Protein AF-A0AAF1A4K8-F1 (afdb_monomer)

Radius of gyration: 17.82 Å; Cα contacts (8 Å, |Δi|>4): 346; chains: 1; bounding box: 46×32×50 Å

Organism: Bifidobacterium adolescentis (NCBI:txid1680)

Nearest PDB structures (foldseek):
  2rdy-assembly1_B  TM=8.956E-01  e=6.429E-14  Halalkalibacterium halodurans C-125
  7kmq-assembly1_A  TM=8.860E-01  e=4.153E-13  Xanthomonas citri pv. citri str. 306
  4ufc-assembly2_B  TM=9.455E-01  e=1.543E-11  Bacteroides ovatus
  7znz-assembly1_A  TM=8.960E-01  e=5.567E-09  Akkermansia muciniphila ATCC BAA-835
  7zo0-assembly1_A  TM=8.980E-01  e=7.451E-09  Akkermansia muciniphila ATCC BAA-835

Solvent-accessible surface area (backbone atoms only — not comparable to full-atom values): 8948 Å² total; per-residue (Å²): 109,66,70,59,53,50,53,51,47,65,73,65,51,72,78,38,34,17,48,54,28,28,52,48,24,34,52,28,14,74,70,45,33,16,68,64,24,50,56,40,51,58,48,43,65,31,81,42,70,86,87,54,72,83,79,59,89,53,24,8,15,29,94,87,66,48,18,18,34,61,64,82,39,68,60,18,59,59,36,43,61,52,24,55,43,38,14,44,44,40,43,60,96,80,31,37,30,40,39,44,17,58,42,86,86,59,47,59,54,71,54,72,75,47,74,36,68,89,65,30,34,37,32,38,36,40,42,78,56,31,40,38,37,39,37,38,24,89,45,81,38,81,44,33,38,25,45,64,84,73,52,75,45,81,45,74,30,37,52,92,45,70,43,73,50,77,45,76,54,131

Structure (mmCIF, N/CA/C/O backbone):
data_AF-A0AAF1A4K8-F1
#
_entry.id   AF-A0AAF1A4K8-F1
#
loop_
_atom_site.group_PDB
_atom_site.id
_atom_site.type_symbol
_atom_site.label_atom_id
_atom_site.label_alt_id
_atom_site.label_comp_id
_atom_site.label_asym_id
_atom_site.label_entity_id
_atom_site.label_seq_id
_atom_site.pdbx_PDB_ins_code
_atom_site.Cartn_x
_atom_site.Cartn_y
_atom_site.Cartn_z
_atom_site.occupancy
_atom_site.B_iso_or_equiv
_atom_site.auth_seq_id
_atom_site.auth_comp_id
_atom_site.auth_asym_id
_atom_site.auth_atom_id
_atom_site.pdbx_PDB_model_num
ATOM 1 N N . MET A 1 1 ? -7.143 19.850 -6.229 1.00 83.75 1 MET A N 1
ATOM 2 C CA . MET A 1 1 ? -5.694 19.631 -6.447 1.00 83.75 1 MET A CA 1
ATOM 3 C C . MET A 1 1 ? -5.399 18.207 -6.911 1.00 83.75 1 MET A C 1
ATOM 5 O O . MET A 1 1 ? -4.680 18.072 -7.890 1.00 83.75 1 MET A O 1
ATOM 9 N N . GLU A 1 2 ? -5.994 17.167 -6.310 1.00 93.56 2 GLU A N 1
ATOM 10 C CA . GLU A 1 2 ? -5.781 15.763 -6.727 1.00 93.56 2 GLU A CA 1
ATOM 11 C C . GLU A 1 2 ? -6.020 15.511 -8.225 1.00 93.56 2 GLU A C 1
ATOM 13 O O . GLU A 1 2 ? -5.176 14.904 -8.870 1.00 93.56 2 GLU A O 1
ATOM 18 N N . ASN A 1 3 ? -7.089 16.056 -8.820 1.00 96.19 3 ASN A N 1
ATOM 19 C CA . ASN A 1 3 ? -7.342 15.912 -10.264 1.00 96.19 3 ASN A CA 1
ATOM 20 C C . ASN A 1 3 ? -6.231 16.515 -11.141 1.00 96.19 3 ASN A C 1
ATOM 22 O O . ASN A 1 3 ? -5.913 15.971 -12.193 1.00 96.19 3 ASN A O 1
ATOM 26 N N . ALA A 1 4 ? -5.612 17.618 -10.710 1.00 97.81 4 ALA A N 1
ATOM 27 C CA . ALA A 1 4 ? -4.496 18.218 -11.440 1.00 97.81 4 ALA A CA 1
ATOM 28 C C . ALA A 1 4 ? -3.213 17.380 -11.292 1.00 97.81 4 ALA A C 1
ATOM 30 O O . ALA A 1 4 ? -2.486 17.191 -12.266 1.00 97.81 4 ALA A O 1
ATOM 31 N N . ALA A 1 5 ? -2.959 16.833 -10.096 1.00 97.56 5 ALA A N 1
ATOM 32 C CA . ALA A 1 5 ? -1.849 15.910 -9.857 1.00 97.56 5 ALA A CA 1
ATOM 33 C C . ALA A 1 5 ? -2.002 14.623 -10.682 1.00 97.56 5 ALA A C 1
ATOM 35 O O . ALA A 1 5 ? -1.077 14.241 -11.393 1.00 97.56 5 ALA A O 1
ATOM 36 N N . ARG A 1 6 ? -3.202 14.030 -10.677 1.00 97.94 6 ARG A N 1
ATOM 37 C CA . ARG A 1 6 ? -3.584 12.898 -11.527 1.00 97.94 6 ARG A CA 1
ATOM 38 C C . ARG A 1 6 ? -3.310 13.198 -12.994 1.00 97.94 6 ARG A C 1
ATOM 40 O O . ARG A 1 6 ? -2.577 12.459 -13.639 1.00 97.94 6 ARG A O 1
ATOM 47 N N . LYS A 1 7 ? -3.804 14.335 -13.496 1.00 97.88 7 LYS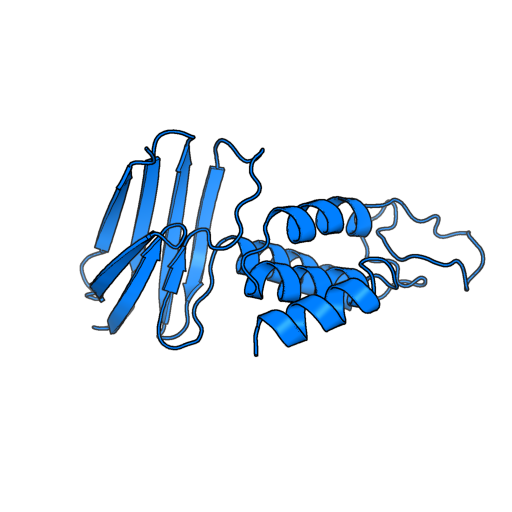 A N 1
ATOM 48 C CA . LYS A 1 7 ? -3.585 14.704 -14.896 1.00 97.88 7 LYS A CA 1
ATOM 49 C C . LYS A 1 7 ? -2.102 14.866 -15.238 1.00 97.88 7 LYS A C 1
ATOM 51 O O . LYS A 1 7 ? -1.675 14.517 -16.333 1.00 97.88 7 LYS A O 1
ATOM 56 N N . SER A 1 8 ? -1.314 15.373 -14.295 1.00 97.94 8 SER A N 1
ATOM 57 C CA . SER A 1 8 ? 0.131 15.530 -14.464 1.00 97.94 8 SER A CA 1
ATOM 58 C C . SER A 1 8 ? 0.847 14.176 -14.533 1.00 97.94 8 SER A C 1
ATOM 60 O O . SER A 1 8 ? 1.759 14.025 -15.341 1.00 97.94 8 SER A O 1
ATOM 62 N N . LEU A 1 9 ? 0.421 13.189 -13.736 1.00 97.25 9 LEU A N 1
ATOM 63 C CA . LEU A 1 9 ? 0.932 11.816 -13.801 1.00 97.25 9 LEU A CA 1
ATOM 64 C C . LEU A 1 9 ? 0.566 11.124 -15.113 1.00 97.25 9 LEU A C 1
ATOM 66 O O . LEU A 1 9 ? 1.447 10.559 -15.752 1.00 97.25 9 LEU A O 1
ATOM 70 N N . GLU A 1 10 ? -0.686 11.246 -15.560 1.00 96.81 10 GLU A N 1
ATOM 71 C CA . GLU A 1 10 ? -1.123 10.708 -16.857 1.00 96.81 10 GLU A CA 1
ATOM 72 C C . GLU A 1 10 ? -0.262 11.241 -18.011 1.00 96.81 10 GLU A C 1
ATOM 74 O O . GLU A 1 10 ? 0.150 10.483 -18.882 1.00 96.81 10 GLU A O 1
ATOM 79 N N . ILE A 1 11 ? 0.039 12.547 -18.010 1.00 97.19 11 ILE A N 1
ATOM 80 C CA . ILE A 1 11 ? 0.880 13.180 -19.038 1.00 97.19 11 ILE A CA 1
ATOM 81 C C . ILE A 1 11 ? 2.342 12.725 -18.923 1.00 97.19 11 ILE A C 1
ATOM 83 O O . ILE A 1 11 ? 3.028 12.602 -19.936 1.00 97.19 11 ILE A O 1
ATOM 87 N N . ARG A 1 12 ? 2.843 12.499 -17.702 1.00 95.00 12 ARG A N 1
ATOM 88 C CA . ARG A 1 12 ? 4.208 11.999 -17.471 1.00 95.00 12 ARG A CA 1
ATOM 89 C C . ARG A 1 12 ? 4.392 10.553 -17.925 1.00 95.00 12 ARG A C 1
ATOM 91 O O . ARG A 1 12 ? 5.496 10.217 -18.345 1.00 95.00 12 ARG A O 1
ATOM 98 N N . GLY A 1 13 ? 3.346 9.736 -17.828 1.00 94.06 13 GLY A N 1
ATOM 99 C CA . GLY A 1 13 ? 3.402 8.302 -18.083 1.00 94.06 13 GLY A CA 1
ATOM 100 C C . GLY A 1 13 ? 4.070 7.510 -16.953 1.00 94.06 13 GLY A C 1
ATOM 101 O O . GLY A 1 13 ? 4.763 8.061 -16.090 1.00 94.06 13 GLY A O 1
ATOM 102 N N . ASP A 1 14 ? 3.857 6.194 -16.983 1.00 92.88 14 ASP A N 1
ATOM 103 C CA . ASP A 1 14 ? 4.226 5.277 -15.898 1.00 92.88 14 ASP A CA 1
ATOM 104 C C . ASP A 1 14 ? 5.656 4.701 -16.028 1.00 92.88 14 ASP A C 1
ATOM 106 O O . ASP A 1 14 ? 6.259 4.317 -15.023 1.00 92.88 14 ASP A O 1
ATOM 110 N N . ASP A 1 15 ? 6.239 4.686 -17.238 1.00 90.19 15 ASP A N 1
ATOM 111 C CA . ASP A 1 15 ? 7.571 4.106 -17.506 1.00 90.19 15 ASP A CA 1
ATOM 112 C C . ASP A 1 15 ? 8.713 5.110 -17.268 1.00 90.19 15 ASP A C 1
ATOM 114 O O . ASP A 1 15 ? 8.538 6.333 -17.246 1.00 90.19 15 ASP A O 1
ATOM 118 N N . GLY A 1 16 ? 9.909 4.604 -17.001 1.00 90.25 16 GLY A N 1
ATOM 119 C CA . GLY A 1 16 ? 11.099 5.391 -16.684 1.00 90.25 16 GLY A CA 1
ATOM 120 C C . GLY A 1 16 ? 12.153 4.539 -15.991 1.00 90.25 16 GLY A C 1
ATOM 121 O O . GLY A 1 16 ? 12.103 3.319 -16.062 1.00 90.25 16 GLY A O 1
ATOM 122 N N . SER A 1 17 ? 13.105 5.168 -15.307 1.00 91.56 17 SER A N 1
ATOM 123 C CA . SER A 1 17 ? 14.083 4.455 -14.478 1.00 91.56 17 SER A CA 1
ATOM 124 C C . SER A 1 17 ? 13.433 3.771 -13.268 1.00 91.56 17 SER A C 1
ATOM 126 O O . SER A 1 17 ? 12.329 4.143 -12.861 1.00 91.56 17 SER A O 1
ATOM 128 N N . GLY A 1 18 ? 14.138 2.822 -12.641 1.00 91.75 18 GLY A N 1
ATOM 129 C CA . GLY A 1 18 ? 13.638 2.080 -11.476 1.00 91.75 18 GLY A CA 1
ATOM 130 C C . GLY A 1 18 ? 13.082 2.966 -10.350 1.00 91.75 18 GLY A C 1
ATOM 131 O O . GLY A 1 18 ? 11.950 2.757 -9.910 1.00 91.75 18 GLY A O 1
ATOM 132 N N . TRP A 1 19 ? 13.798 4.025 -9.948 1.00 94.25 19 TRP A N 1
ATOM 133 C CA . TRP A 1 19 ? 13.291 4.983 -8.951 1.00 94.25 19 TRP A CA 1
ATOM 134 C C . TRP A 1 19 ? 12.054 5.749 -9.420 1.00 94.25 19 TRP A C 1
ATOM 136 O O . TRP A 1 19 ? 11.157 6.027 -8.625 1.00 94.25 19 TRP A O 1
ATOM 146 N N . SER A 1 20 ? 11.989 6.102 -10.705 1.00 94.81 20 SER A N 1
ATOM 147 C CA . SER A 1 20 ? 10.908 6.916 -11.260 1.00 94.81 20 SER A CA 1
ATOM 148 C C . SER A 1 20 ? 9.605 6.123 -11.330 1.00 94.81 20 SER A C 1
ATOM 150 O O . SER A 1 20 ? 8.551 6.625 -10.934 1.00 94.81 20 SER A O 1
ATOM 152 N N . ILE A 1 21 ? 9.691 4.858 -11.757 1.00 94.44 21 ILE A N 1
ATOM 153 C CA . ILE A 1 21 ? 8.582 3.895 -11.765 1.00 94.44 21 ILE A CA 1
ATOM 154 C C . ILE A 1 21 ? 7.997 3.774 -10.353 1.00 94.44 21 ILE A C 1
ATOM 156 O O . ILE A 1 21 ? 6.813 4.032 -10.137 1.00 94.44 21 ILE A O 1
ATOM 160 N N . VAL A 1 22 ? 8.843 3.487 -9.367 1.00 96.19 22 VAL A N 1
ATOM 161 C CA . VAL A 1 22 ? 8.422 3.299 -7.974 1.00 96.19 22 VAL A CA 1
ATOM 162 C C . VAL A 1 22 ? 7.865 4.577 -7.347 1.00 96.19 22 VAL A C 1
ATOM 164 O O . VAL A 1 22 ? 6.877 4.534 -6.613 1.00 96.19 22 VAL A O 1
ATOM 167 N N . TRP A 1 23 ? 8.444 5.741 -7.645 1.00 97.56 23 TRP A N 1
ATOM 168 C CA . TRP A 1 23 ? 7.922 6.999 -7.118 1.00 97.56 23 TRP A CA 1
ATOM 169 C C . TRP A 1 23 ? 6.513 7.285 -7.643 1.00 97.56 23 TRP A C 1
ATOM 171 O O . TRP A 1 23 ? 5.639 7.690 -6.875 1.00 97.56 23 TRP A O 1
ATOM 181 N N . ARG A 1 24 ? 6.252 6.999 -8.923 1.00 96.38 24 ARG A N 1
ATOM 182 C CA . ARG A 1 24 ? 4.900 7.088 -9.489 1.00 96.38 24 ARG A CA 1
ATOM 183 C C . ARG A 1 24 ? 3.948 6.074 -8.874 1.00 96.38 24 ARG A C 1
ATOM 185 O O . ARG A 1 24 ? 2.816 6.450 -8.595 1.00 96.38 24 ARG A O 1
ATOM 192 N N . MET A 1 25 ? 4.399 4.854 -8.573 1.00 97.62 25 MET A N 1
ATOM 193 C CA . MET A 1 25 ? 3.600 3.869 -7.831 1.00 97.62 25 MET A CA 1
ATOM 194 C C . MET A 1 25 ? 3.075 4.451 -6.511 1.00 97.62 25 MET A C 1
ATOM 196 O O . MET A 1 25 ? 1.880 4.383 -6.233 1.00 97.62 25 MET A O 1
AT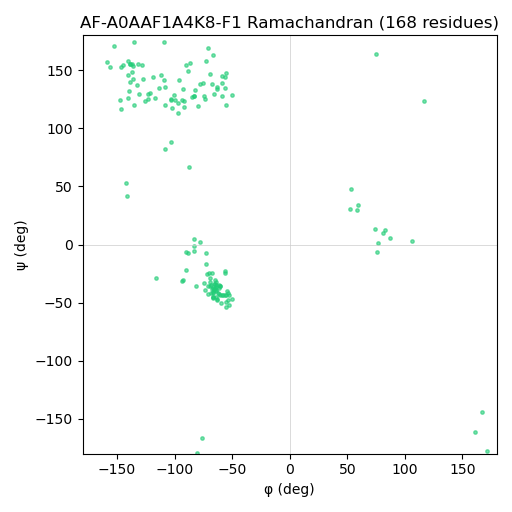OM 200 N N . ILE A 1 26 ? 3.952 5.099 -5.731 1.00 98.19 26 ILE A N 1
ATOM 201 C CA . ILE A 1 26 ? 3.582 5.775 -4.476 1.00 98.19 26 ILE A CA 1
ATOM 202 C C . ILE A 1 26 ? 2.564 6.891 -4.742 1.00 98.19 26 ILE A C 1
ATOM 204 O O . ILE A 1 26 ? 1.590 7.027 -4.004 1.00 98.19 26 ILE A O 1
ATOM 208 N N . MET A 1 27 ? 2.763 7.700 -5.787 1.00 98.00 27 MET A N 1
ATOM 209 C CA . MET A 1 27 ? 1.833 8.785 -6.117 1.00 98.00 27 MET A CA 1
ATOM 210 C C . MET A 1 27 ? 0.454 8.267 -6.552 1.00 98.00 27 MET A C 1
ATOM 212 O O . MET A 1 27 ? -0.561 8.828 -6.142 1.00 98.00 27 MET A O 1
ATOM 216 N N . TRP A 1 28 ? 0.390 7.182 -7.323 1.00 98.19 28 TRP A N 1
ATOM 217 C CA . TRP A 1 28 ? -0.872 6.540 -7.694 1.00 98.19 28 TRP A CA 1
ATOM 218 C C . TRP A 1 28 ? -1.575 5.914 -6.489 1.00 98.19 28 TRP A C 1
ATOM 220 O O . TRP A 1 28 ? -2.774 6.134 -6.302 1.00 98.19 28 TRP A O 1
ATOM 230 N N . ALA A 1 29 ? -0.823 5.264 -5.595 1.00 97.88 29 ALA A N 1
ATOM 231 C CA . ALA A 1 29 ? -1.349 4.791 -4.317 1.00 97.88 29 ALA A CA 1
ATOM 232 C C . ALA A 1 29 ? -1.939 5.950 -3.488 1.00 97.88 29 ALA A C 1
ATOM 234 O O . ALA A 1 29 ? -3.054 5.845 -2.975 1.00 97.88 29 ALA A O 1
ATOM 235 N N . ARG A 1 30 ? -1.255 7.103 -3.421 1.00 96.94 30 ARG A N 1
ATOM 236 C CA . ARG A 1 30 ? -1.746 8.331 -2.755 1.00 96.94 30 ARG A CA 1
ATOM 237 C C . ARG A 1 30 ? -3.035 8.873 -3.367 1.00 96.94 30 ARG A C 1
ATOM 239 O O . ARG A 1 30 ? -3.905 9.357 -2.647 1.00 96.94 30 ARG A O 1
ATOM 246 N N . LEU A 1 31 ? -3.174 8.760 -4.684 1.00 97.00 31 LEU A N 1
ATOM 247 C CA . LEU A 1 31 ? -4.395 9.104 -5.413 1.00 97.00 31 LEU A CA 1
ATOM 248 C C . LEU A 1 31 ? -5.487 8.031 -5.313 1.00 97.00 31 LEU A C 1
ATOM 250 O O . LEU A 1 31 ? -6.561 8.221 -5.890 1.00 97.00 31 LEU A O 1
ATOM 254 N N . ARG A 1 32 ? -5.234 6.948 -4.565 1.00 96.31 32 ARG A N 1
ATOM 255 C CA . ARG A 1 32 ? -6.151 5.821 -4.341 1.00 96.31 32 ARG A CA 1
ATOM 256 C C . ARG A 1 32 ? -6.544 5.141 -5.652 1.00 96.31 32 ARG A C 1
ATOM 258 O O . ARG A 1 32 ? -7.673 4.699 -5.826 1.00 96.31 32 ARG A O 1
ATOM 265 N N . ASP A 1 33 ? -5.604 5.111 -6.592 1.00 97.25 33 ASP A N 1
ATOM 266 C CA . ASP A 1 33 ? -5.752 4.472 -7.893 1.00 97.25 33 ASP A CA 1
ATOM 267 C C . ASP A 1 33 ? -4.998 3.143 -7.888 1.00 97.25 33 ASP A C 1
ATOM 269 O O . ASP A 1 33 ? -3.802 3.071 -8.183 1.00 97.25 33 ASP A O 1
ATOM 273 N N . ALA A 1 34 ? -5.702 2.100 -7.455 1.00 96.75 34 ALA A N 1
ATOM 274 C CA . ALA A 1 34 ? -5.129 0.771 -7.310 1.00 96.75 34 ALA A CA 1
ATOM 275 C C . ALA A 1 34 ? -4.714 0.161 -8.655 1.00 96.75 34 ALA A C 1
ATOM 277 O O . ALA A 1 34 ? -3.701 -0.525 -8.715 1.00 96.75 34 ALA A O 1
ATOM 278 N N . GLU A 1 35 ? -5.456 0.449 -9.728 1.00 96.06 35 GLU A N 1
ATOM 279 C CA . GLU A 1 35 ? -5.197 -0.091 -11.065 1.00 96.06 35 GLU A CA 1
ATOM 280 C C . GLU A 1 35 ? -3.871 0.436 -11.631 1.00 96.06 35 GLU A C 1
ATOM 282 O O . GLU A 1 35 ? -3.045 -0.334 -12.126 1.00 96.06 35 GLU A O 1
ATOM 287 N N . HIS A 1 36 ? -3.614 1.744 -11.518 1.00 95.75 36 HIS A N 1
ATOM 288 C CA . HIS A 1 36 ? -2.324 2.302 -11.932 1.00 95.75 36 HIS A CA 1
ATOM 289 C C . HIS A 1 36 ? -1.175 1.806 -11.049 1.00 95.75 36 HIS A C 1
ATOM 291 O O . HIS A 1 36 ? -0.107 1.471 -11.563 1.00 95.75 36 HIS A O 1
ATOM 297 N N . ALA A 1 37 ? -1.381 1.729 -9.730 1.00 96.56 37 ALA A N 1
ATOM 298 C CA . ALA A 1 37 ? -0.358 1.225 -8.819 1.00 96.56 37 ALA A CA 1
ATOM 299 C C . ALA A 1 37 ? -0.007 -0.249 -9.107 1.00 96.56 37 ALA A C 1
ATOM 301 O O . ALA A 1 37 ? 1.173 -0.593 -9.149 1.00 96.56 37 ALA A O 1
ATOM 302 N N . GLU A 1 38 ? -1.003 -1.096 -9.381 1.00 95.94 38 GLU A N 1
ATOM 303 C CA . GLU A 1 38 ? -0.825 -2.499 -9.771 1.00 95.94 38 GLU A CA 1
ATOM 304 C C . GLU A 1 38 ? -0.072 -2.645 -11.093 1.00 95.94 38 GLU A C 1
ATOM 306 O O . GLU A 1 38 ? 0.900 -3.396 -11.172 1.00 95.94 38 GLU A O 1
ATOM 311 N N . ARG A 1 39 ? -0.460 -1.887 -12.123 1.00 94.94 39 ARG A N 1
ATOM 312 C CA . ARG A 1 39 ? 0.237 -1.899 -13.418 1.00 94.94 39 ARG A CA 1
ATOM 313 C C . ARG A 1 39 ? 1.731 -1.629 -13.248 1.00 94.94 39 ARG A C 1
ATOM 315 O O . ARG A 1 39 ? 2.567 -2.299 -13.853 1.00 94.94 39 ARG A O 1
ATOM 322 N N . ILE A 1 40 ? 2.063 -0.675 -12.383 1.00 95.25 40 ILE A N 1
ATOM 323 C CA . ILE A 1 40 ? 3.441 -0.280 -12.103 1.00 95.25 40 ILE A CA 1
ATOM 324 C C . ILE A 1 40 ? 4.227 -1.364 -11.351 1.00 95.25 40 ILE A C 1
ATOM 326 O O . ILE A 1 40 ? 5.435 -1.471 -11.569 1.00 95.25 40 ILE A O 1
ATOM 330 N N . ILE A 1 41 ? 3.579 -2.215 -10.544 1.00 95.88 41 ILE A N 1
ATOM 331 C CA . ILE A 1 41 ? 4.237 -3.394 -9.953 1.00 95.88 41 ILE A CA 1
ATOM 332 C C . ILE A 1 41 ? 4.843 -4.260 -11.060 1.00 95.88 41 ILE A C 1
ATOM 334 O O . ILE A 1 41 ? 6.027 -4.592 -11.002 1.00 95.88 41 ILE A O 1
ATOM 338 N N . GLY A 1 42 ? 4.061 -4.566 -12.099 1.00 92.44 42 GLY A N 1
ATOM 339 C CA . GLY A 1 42 ? 4.539 -5.337 -13.248 1.00 92.44 42 GLY A CA 1
ATOM 340 C C . GLY A 1 42 ? 5.687 -4.647 -13.993 1.00 92.44 42 GLY A C 1
ATOM 341 O O . GLY A 1 42 ? 6.635 -5.304 -14.413 1.00 92.44 42 GLY A O 1
ATOM 342 N N . MET A 1 43 ? 5.646 -3.316 -14.103 1.00 92.94 43 MET A N 1
ATOM 343 C CA . MET A 1 43 ? 6.708 -2.536 -14.750 1.00 92.94 43 MET A CA 1
ATOM 344 C C . MET A 1 43 ? 8.015 -2.551 -13.954 1.00 92.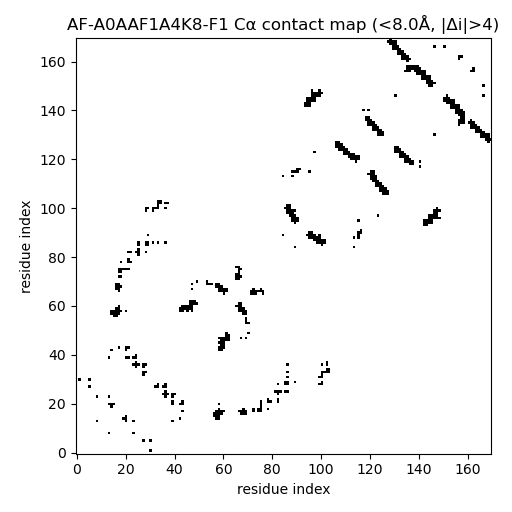94 43 MET A C 1
ATOM 346 O O . MET A 1 43 ? 9.083 -2.688 -14.545 1.00 92.94 43 MET A O 1
ATOM 350 N N . PHE A 1 44 ? 7.951 -2.432 -12.625 1.00 95.38 44 PHE A N 1
ATOM 351 C CA . PHE A 1 44 ? 9.142 -2.491 -11.776 1.00 95.38 44 PHE A CA 1
ATOM 352 C C . PHE A 1 44 ? 9.764 -3.892 -11.755 1.00 95.38 44 PHE A C 1
ATOM 354 O O . PHE A 1 44 ? 10.982 -4.018 -11.727 1.00 95.38 44 PHE A O 1
ATOM 361 N N . LEU A 1 45 ? 8.946 -4.945 -11.819 1.00 95.44 45 LEU A N 1
ATOM 362 C CA . LEU A 1 45 ? 9.414 -6.334 -11.841 1.00 95.44 45 LEU A CA 1
ATOM 363 C C . LEU A 1 45 ? 9.835 -6.827 -13.239 1.00 95.44 45 LEU A C 1
ATOM 365 O O . LEU A 1 45 ? 10.166 -8.001 -13.398 1.00 95.44 45 LEU A O 1
ATOM 369 N N . ARG A 1 46 ? 9.842 -5.951 -14.253 1.00 93.06 46 ARG A N 1
ATOM 370 C CA . ARG A 1 46 ? 10.346 -6.268 -15.595 1.00 93.06 46 ARG A CA 1
ATOM 371 C C . ARG A 1 46 ? 11.823 -6.698 -15.514 1.00 93.06 46 ARG A C 1
ATOM 373 O O . ARG A 1 46 ? 12.624 -5.926 -14.983 1.00 93.06 46 ARG A O 1
ATOM 380 N N . PRO A 1 47 ? 12.205 -7.861 -16.075 1.00 92.94 47 PRO A N 1
ATOM 381 C CA . PRO A 1 47 ? 13.603 -8.274 -16.136 1.00 92.94 47 PRO A CA 1
ATOM 382 C C . PRO A 1 47 ? 14.442 -7.309 -16.977 1.00 92.94 47 PRO A C 1
ATOM 384 O O . PRO A 1 47 ? 14.038 -6.919 -18.076 1.00 92.94 47 PRO A O 1
ATOM 387 N N . VAL A 1 48 ? 15.619 -6.950 -16.471 1.00 91.12 48 VAL A N 1
ATOM 388 C CA . VAL A 1 48 ? 16.633 -6.162 -17.177 1.00 91.12 48 VAL A CA 1
ATOM 389 C C . VAL A 1 48 ? 17.915 -6.978 -17.251 1.00 91.12 48 VAL A C 1
ATOM 391 O O . VAL A 1 48 ? 18.389 -7.490 -16.240 1.00 91.12 48 VAL A O 1
ATOM 394 N N . ASP A 1 49 ? 18.483 -7.080 -18.448 1.00 88.62 49 ASP A N 1
ATOM 395 C CA . ASP A 1 49 ? 19.765 -7.741 -18.672 1.00 88.62 49 ASP A CA 1
ATOM 396 C C . ASP A 1 49 ? 20.917 -6.855 -18.156 1.00 88.62 49 ASP A C 1
ATOM 398 O O . ASP A 1 49 ? 21.001 -5.663 -18.467 1.00 88.62 49 ASP A O 1
ATOM 402 N N . ALA A 1 50 ? 21.779 -7.435 -17.318 1.00 85.62 50 ALA A N 1
ATOM 403 C CA . ALA A 1 50 ? 22.916 -6.755 -16.700 1.00 85.62 50 ALA A CA 1
ATOM 404 C C . ALA A 1 50 ? 24.050 -6.460 -17.691 1.00 85.62 50 ALA A C 1
ATOM 406 O O . ALA A 1 50 ? 24.788 -5.494 -17.484 1.00 85.62 50 ALA A O 1
ATOM 407 N N . ASP A 1 51 ? 24.150 -7.249 -18.762 1.00 84.25 51 ASP A N 1
ATOM 408 C CA . ASP A 1 51 ? 25.163 -7.101 -19.808 1.00 84.25 51 ASP A CA 1
ATOM 409 C C . ASP A 1 51 ? 24.693 -6.180 -20.943 1.00 84.25 51 ASP A C 1
ATOM 411 O O . ASP A 1 51 ? 25.457 -5.830 -21.849 1.00 84.25 51 ASP A O 1
ATOM 415 N N . ALA A 1 52 ? 23.431 -5.753 -20.899 1.00 74.12 52 ALA A N 1
ATOM 416 C CA . ALA A 1 52 ? 22.870 -4.876 -21.902 1.00 74.12 52 ALA A CA 1
ATOM 417 C C . ALA A 1 52 ? 23.480 -3.466 -21.832 1.00 74.12 52 ALA A C 1
ATOM 419 O O . ALA A 1 52 ? 23.832 -2.951 -20.768 1.00 74.12 52 ALA A O 1
ATOM 420 N N . ALA A 1 53 ? 23.600 -2.817 -22.993 1.00 68.12 53 ALA A N 1
ATOM 421 C CA . ALA A 1 53 ? 24.225 -1.503 -23.095 1.00 68.12 53 ALA A CA 1
ATOM 422 C C . ALA A 1 53 ? 23.551 -0.470 -22.169 1.00 68.12 53 ALA A C 1
ATOM 424 O O . ALA A 1 53 ? 22.323 -0.346 -22.117 1.00 68.12 53 ALA A O 1
ATOM 425 N N . THR A 1 54 ? 24.364 0.317 -21.460 1.00 62.78 54 THR A N 1
ATOM 426 C CA . THR A 1 54 ? 23.879 1.433 -20.643 1.00 62.78 54 THR A CA 1
ATOM 427 C C . THR A 1 54 ? 23.203 2.480 -21.537 1.00 62.78 54 THR A C 1
ATOM 429 O O . THR A 1 54 ? 23.713 2.833 -22.598 1.00 62.78 54 THR A O 1
ATOM 432 N N . GLY A 1 55 ? 22.024 2.964 -21.130 1.00 58.97 55 GLY A N 1
ATOM 433 C CA . GLY A 1 55 ? 21.203 3.887 -21.930 1.00 58.97 55 GLY A CA 1
ATOM 434 C C . GLY A 1 55 ? 19.956 3.266 -22.570 1.00 58.97 55 GLY A C 1
ATOM 435 O O . GLY A 1 55 ? 19.228 3.968 -23.271 1.00 58.97 55 GLY A O 1
ATOM 436 N N . LEU A 1 56 ? 19.674 1.983 -22.310 1.00 59.44 56 LEU A N 1
ATOM 437 C CA . LEU A 1 56 ? 18.370 1.389 -22.606 1.00 59.44 56 LEU A CA 1
ATOM 438 C C . LEU A 1 56 ? 17.245 2.123 -21.865 1.00 59.44 56 LEU A C 1
ATOM 440 O O . LEU A 1 56 ? 17.378 2.510 -20.702 1.00 59.44 56 LEU A O 1
ATOM 444 N N . VAL A 1 57 ? 16.134 2.326 -22.571 1.00 62.53 57 VAL A N 1
ATOM 445 C CA . VAL A 1 57 ? 14.936 2.965 -22.028 1.00 62.53 57 VAL A CA 1
ATOM 446 C C . VAL A 1 57 ? 14.172 1.936 -21.203 1.00 62.53 57 VAL A C 1
ATOM 448 O O . VAL A 1 57 ? 13.718 0.931 -21.743 1.00 62.53 57 VAL A O 1
ATOM 451 N N . GLY A 1 58 ? 14.007 2.217 -19.912 1.00 75.25 58 GLY A N 1
ATOM 452 C CA . GLY A 1 58 ? 13.158 1.437 -19.017 1.00 75.25 58 GLY A CA 1
ATOM 453 C C . GLY A 1 58 ? 13.928 0.753 -17.890 1.00 75.25 58 GLY A C 1
ATOM 454 O O . GLY A 1 58 ? 14.847 -0.028 -18.117 1.00 75.25 58 GLY A O 1
ATOM 455 N N . GLY A 1 59 ? 13.525 1.050 -16.659 1.00 88.38 59 GLY A N 1
ATOM 456 C CA . GLY A 1 59 ? 14.004 0.390 -15.455 1.00 88.38 59 GLY A CA 1
ATOM 457 C C . GLY A 1 59 ? 13.308 -0.946 -15.217 1.00 88.38 59 GLY A C 1
ATOM 458 O O . GLY A 1 59 ? 12.435 -1.371 -15.979 1.00 88.38 59 GLY A O 1
ATOM 459 N N . GLY A 1 60 ? 13.690 -1.597 -14.131 1.00 93.56 60 GLY A N 1
ATOM 460 C CA . GLY A 1 60 ? 13.139 -2.888 -13.749 1.00 93.56 60 GLY A CA 1
ATOM 461 C C . GLY A 1 60 ? 13.979 -3.524 -12.654 1.00 93.56 60 GLY A C 1
ATOM 462 O O . GLY A 1 60 ? 14.559 -2.816 -11.825 1.00 93.56 60 GLY A O 1
ATOM 463 N N . VAL A 1 61 ? 14.113 -4.843 -12.700 1.00 95.38 61 VAL A N 1
ATOM 464 C CA . VAL A 1 61 ? 15.001 -5.602 -11.817 1.00 95.38 61 VAL A CA 1
ATOM 465 C C . VAL A 1 61 ? 15.915 -6.513 -12.623 1.00 95.38 61 VAL A C 1
ATOM 467 O O . VAL A 1 61 ? 15.513 -7.093 -13.627 1.00 95.38 61 VAL A O 1
ATOM 470 N N . TYR A 1 62 ? 17.157 -6.646 -12.174 1.00 95.19 62 TYR A N 1
ATOM 471 C CA . TYR A 1 62 ? 18.052 -7.706 -12.634 1.00 95.19 62 TYR A CA 1
ATOM 472 C C . TYR A 1 62 ? 17.596 -9.067 -12.091 1.00 95.19 62 TYR A C 1
ATOM 474 O O . TYR A 1 62 ? 16.817 -9.126 -11.138 1.00 95.19 62 TYR A O 1
ATOM 482 N N . ASP A 1 63 ? 18.174 -10.160 -12.594 1.00 94.38 63 ASP A N 1
ATOM 483 C CA . ASP A 1 63 ? 17.937 -11.523 -12.078 1.00 94.38 63 ASP A CA 1
ATOM 484 C C . ASP A 1 63 ? 18.247 -11.671 -10.577 1.00 94.38 63 ASP A C 1
ATOM 486 O O . ASP A 1 63 ? 17.685 -12.518 -9.887 1.00 94.38 63 ASP A O 1
ATOM 490 N N . SER A 1 64 ? 19.116 -10.809 -10.040 1.00 95.06 64 SER A N 1
ATOM 491 C CA . SER A 1 64 ? 19.412 -10.725 -8.605 1.00 95.06 64 SER A CA 1
ATOM 492 C C . SER A 1 64 ? 18.284 -10.104 -7.766 1.00 95.06 64 SER A C 1
ATOM 494 O O . SER A 1 64 ? 18.395 -10.052 -6.543 1.00 95.06 64 SER A O 1
ATOM 496 N N . GLY A 1 65 ? 17.229 -9.579 -8.398 1.00 94.50 65 GLY A N 1
ATOM 497 C CA . GLY A 1 65 ? 16.178 -8.773 -7.768 1.00 94.50 65 GLY A CA 1
ATOM 498 C C . GLY A 1 65 ? 16.595 -7.326 -7.473 1.00 94.50 65 GLY A C 1
ATOM 499 O O . GLY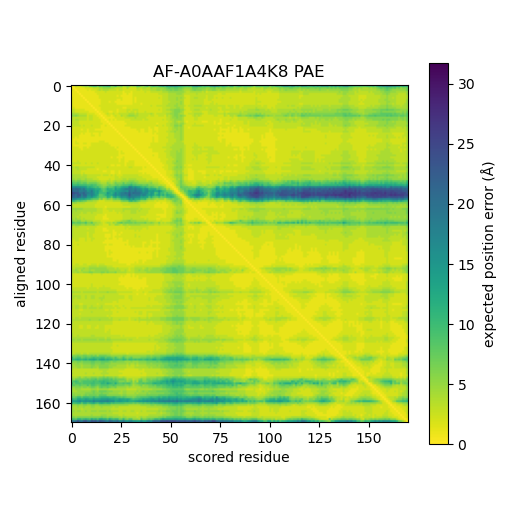 A 1 65 ? 15.812 -6.549 -6.922 1.00 94.50 65 GLY A O 1
ATOM 500 N N . MET A 1 66 ? 17.823 -6.937 -7.822 1.00 95.81 66 MET A N 1
ATOM 501 C CA . MET A 1 66 ? 18.311 -5.572 -7.634 1.00 95.81 66 MET A CA 1
ATOM 502 C C . MET A 1 66 ? 17.715 -4.637 -8.687 1.00 95.81 66 MET A C 1
ATOM 504 O O . MET A 1 66 ? 17.614 -4.987 -9.859 1.00 95.81 66 MET A O 1
ATOM 508 N N . CYS A 1 67 ? 17.336 -3.436 -8.264 1.00 95.44 67 CYS A N 1
ATOM 509 C CA . CYS A 1 67 ? 16.716 -2.424 -9.105 1.00 95.44 67 CYS A CA 1
ATOM 510 C C . CYS A 1 67 ? 17.693 -1.935 -10.174 1.00 95.44 67 CYS A C 1
ATOM 512 O O . CYS A 1 67 ? 18.822 -1.525 -9.888 1.00 95.44 67 CYS A O 1
ATOM 514 N N . ALA A 1 68 ? 17.215 -1.938 -11.410 1.00 93.19 68 ALA A N 1
ATOM 515 C CA . ALA A 1 68 ? 17.890 -1.377 -12.556 1.00 93.19 68 ALA A CA 1
ATOM 516 C C . ALA A 1 68 ? 17.363 0.036 -12.824 1.00 93.19 68 ALA A C 1
ATOM 518 O O . ALA A 1 68 ? 16.175 0.241 -13.099 1.00 93.19 68 ALA A O 1
ATOM 519 N N . HIS A 1 69 ? 18.266 1.017 -12.814 1.00 90.19 69 HIS A N 1
ATOM 520 C CA . HIS A 1 69 ? 17.999 2.290 -13.467 1.00 90.19 69 HIS A CA 1
ATOM 521 C C . HIS A 1 69 ? 17.847 2.108 -14.990 1.00 90.19 69 HIS A C 1
ATOM 523 O O . HIS A 1 69 ? 16.845 2.627 -15.491 1.00 90.19 69 HIS A O 1
ATOM 529 N N . PRO A 1 70 ? 18.714 1.346 -15.716 1.00 85.75 70 PRO A N 1
ATOM 530 C CA . PRO A 1 70 ? 20.074 0.833 -15.402 1.00 85.75 70 PRO A CA 1
ATOM 531 C C . PRO A 1 70 ? 21.177 1.926 -15.411 1.00 85.75 70 PRO A C 1
ATOM 533 O O . PRO A 1 70 ? 20.969 2.974 -16.034 1.00 85.75 70 PRO A O 1
ATOM 536 N N . PRO A 1 71 ? 22.342 1.727 -14.737 1.00 90.44 71 PRO A N 1
ATOM 537 C CA . PRO A 1 71 ? 22.786 0.522 -14.012 1.00 90.44 71 PRO A CA 1
ATOM 538 C C . PRO A 1 71 ? 22.094 0.355 -12.640 1.00 90.44 71 PRO A C 1
ATOM 5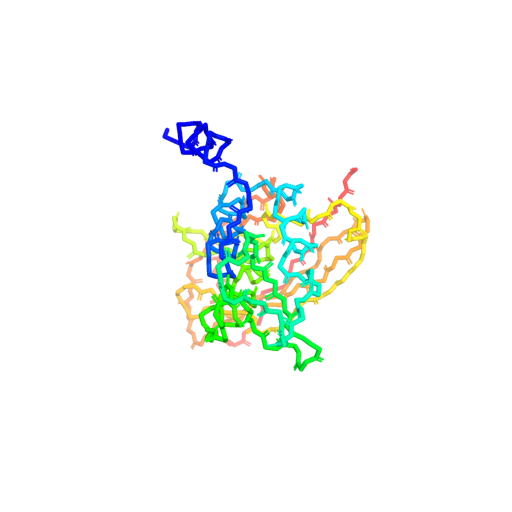40 O O . PRO A 1 71 ? 21.095 1.017 -12.369 1.00 90.44 71 PRO A O 1
ATOM 543 N N . PHE A 1 72 ? 22.596 -0.526 -11.767 1.00 93.31 72 PHE A N 1
ATOM 544 C CA . PHE A 1 72 ? 22.055 -0.718 -10.414 1.00 93.31 72 PHE A CA 1
ATOM 545 C C . PHE A 1 72 ? 21.891 0.599 -9.638 1.00 93.31 72 PHE A C 1
ATOM 547 O O . PHE A 1 72 ? 22.847 1.364 -9.492 1.00 93.31 72 PHE A O 1
ATOM 554 N N . GLN A 1 73 ? 20.690 0.818 -9.094 1.00 94.38 73 GLN A N 1
ATOM 555 C CA . GLN A 1 73 ? 20.402 1.874 -8.122 1.00 94.38 73 GLN A CA 1
ATOM 556 C C . GLN A 1 73 ? 19.449 1.350 -7.047 1.00 94.38 73 GLN A C 1
ATOM 558 O O . GLN A 1 73 ? 18.386 0.817 -7.345 1.00 94.38 73 GLN A O 1
ATOM 563 N N . ILE A 1 74 ? 19.840 1.489 -5.779 1.00 97.25 74 ILE A N 1
ATOM 564 C CA . ILE A 1 74 ? 19.130 0.888 -4.637 1.00 97.25 74 ILE A CA 1
ATOM 565 C C . ILE A 1 74 ? 17.800 1.579 -4.297 1.00 97.25 74 ILE A C 1
ATOM 567 O O . ILE A 1 74 ? 16.967 1.029 -3.579 1.00 97.25 74 ILE A O 1
ATOM 571 N N . ASP A 1 75 ? 17.593 2.791 -4.801 1.00 97.50 75 ASP A N 1
ATOM 572 C CA . ASP A 1 75 ? 16.406 3.608 -4.549 1.00 97.50 75 ASP A CA 1
ATOM 573 C C . ASP A 1 75 ? 15.097 2.903 -4.927 1.00 97.50 75 ASP A C 1
ATOM 575 O O . ASP A 1 75 ? 14.161 2.908 -4.129 1.00 97.50 75 ASP A O 1
ATOM 579 N N . GLY A 1 76 ? 15.034 2.227 -6.075 1.00 96.38 76 GLY A N 1
ATOM 580 C CA . GLY A 1 76 ? 13.865 1.441 -6.463 1.00 96.38 76 GLY A CA 1
ATOM 581 C C . GLY A 1 76 ? 13.609 0.265 -5.518 1.00 96.38 76 GLY A C 1
ATOM 582 O O . GLY A 1 76 ? 12.465 0.039 -5.134 1.00 96.38 76 GLY A O 1
ATOM 583 N N . ASN A 1 77 ? 14.652 -0.431 -5.045 1.00 97.50 77 ASN A N 1
ATOM 584 C CA . ASN A 1 77 ? 14.489 -1.514 -4.064 1.00 97.50 77 ASN A CA 1
ATOM 585 C C . ASN A 1 77 ? 13.946 -1.020 -2.720 1.00 97.50 77 ASN A C 1
ATOM 587 O O . ASN A 1 77 ? 13.212 -1.755 -2.068 1.00 97.50 77 ASN A O 1
ATOM 591 N N . LEU A 1 78 ? 14.311 0.190 -2.287 1.00 97.94 78 LEU A N 1
ATOM 592 C CA . LEU A 1 78 ? 13.819 0.774 -1.033 1.00 97.94 78 LEU A CA 1
ATOM 593 C C . LEU A 1 78 ? 12.433 1.400 -1.196 1.00 97.94 78 LEU A C 1
ATOM 595 O O . LEU A 1 78 ? 11.604 1.329 -0.289 1.00 97.94 78 LEU A O 1
ATOM 599 N N . GLY A 1 79 ? 12.165 2.003 -2.351 1.00 97.94 79 GLY A N 1
ATOM 600 C CA . GLY A 1 79 ? 10.879 2.618 -2.629 1.00 97.94 79 GLY A CA 1
ATOM 601 C C . GLY A 1 79 ? 9.784 1.591 -2.918 1.00 97.94 79 GLY A C 1
ATOM 602 O O . GLY A 1 79 ? 8.638 1.834 -2.562 1.00 97.94 79 GLY A O 1
ATOM 603 N N . PHE A 1 80 ? 10.096 0.445 -3.529 1.00 97.94 80 PHE A N 1
ATOM 604 C CA . PHE A 1 80 ? 9.095 -0.562 -3.891 1.00 97.94 80 PHE A CA 1
ATOM 605 C C . PHE A 1 80 ? 8.314 -1.114 -2.680 1.00 97.94 80 PHE A C 1
ATOM 607 O O . PHE A 1 80 ? 7.084 -1.047 -2.694 1.00 97.94 80 PHE A O 1
ATOM 614 N N . PRO A 1 81 ? 8.953 -1.565 -1.579 1.00 97.56 81 PRO A N 1
ATOM 615 C CA . PRO A 1 81 ? 8.223 -1.948 -0.374 1.00 97.56 81 PRO A CA 1
ATOM 616 C C . PRO A 1 81 ? 7.498 -0.761 0.273 1.00 97.56 81 PRO A C 1
ATOM 618 O O . PRO A 1 81 ? 6.428 -0.953 0.848 1.00 97.56 81 PRO A O 1
ATOM 621 N N . ALA A 1 82 ? 8.020 0.467 0.154 1.00 98.12 82 ALA A N 1
ATOM 622 C CA . ALA A 1 82 ? 7.309 1.660 0.614 1.00 98.12 82 ALA A CA 1
ATOM 623 C C . ALA A 1 82 ? 6.035 1.921 -0.211 1.00 98.12 82 ALA A C 1
ATOM 625 O O . ALA A 1 82 ? 5.012 2.297 0.354 1.00 98.12 82 ALA A O 1
ATOM 626 N N . ALA A 1 83 ? 6.064 1.669 -1.520 1.00 98.12 83 ALA A N 1
ATOM 627 C CA . ALA A 1 83 ? 4.911 1.778 -2.404 1.00 98.12 83 ALA A CA 1
ATOM 628 C C . ALA A 1 83 ? 3.841 0.734 -2.076 1.00 98.12 83 ALA A C 1
ATOM 630 O O . ALA A 1 83 ? 2.673 1.089 -1.932 1.00 98.12 83 ALA A O 1
ATOM 631 N N . LEU A 1 84 ? 4.243 -0.525 -1.865 1.00 98.12 84 LEU A N 1
ATOM 632 C CA . LEU A 1 84 ? 3.341 -1.580 -1.392 1.00 98.12 84 LEU A CA 1
ATOM 633 C C . LEU A 1 84 ? 2.718 -1.217 -0.038 1.00 98.12 84 LEU A C 1
ATOM 635 O O . LEU A 1 84 ? 1.511 -1.366 0.153 1.00 98.12 84 LEU A O 1
ATOM 639 N N . ALA A 1 85 ? 3.516 -0.687 0.894 1.00 98.44 85 ALA A N 1
ATOM 640 C CA . ALA A 1 85 ? 3.001 -0.203 2.168 1.00 98.44 85 ALA A CA 1
ATOM 641 C C . ALA A 1 85 ? 1.995 0.941 1.974 1.00 98.44 85 ALA A C 1
ATOM 643 O O . ALA A 1 85 ? 0.946 0.910 2.601 1.00 98.44 85 ALA A O 1
ATOM 644 N N . GLU A 1 86 ? 2.251 1.899 1.078 1.00 98.50 86 GLU A N 1
ATOM 645 C CA . GLU A 1 86 ? 1.350 3.031 0.812 1.00 98.50 86 GLU A CA 1
ATOM 646 C C . GLU A 1 86 ? 0.047 2.620 0.093 1.00 98.50 86 GLU A C 1
ATOM 648 O O . GLU A 1 86 ? -0.971 3.305 0.225 1.00 98.50 86 GLU A O 1
ATOM 653 N N . MET A 1 87 ? 0.045 1.500 -0.639 1.00 98.50 87 MET A N 1
ATOM 654 C CA . MET A 1 87 ? -1.176 0.894 -1.191 1.00 98.50 87 MET A CA 1
ATOM 655 C C . MET A 1 87 ? -2.052 0.264 -0.103 1.00 98.50 87 MET A C 1
ATOM 657 O O . MET A 1 87 ? -3.281 0.324 -0.183 1.00 98.50 87 MET A O 1
ATOM 661 N N . LEU A 1 88 ? -1.424 -0.323 0.921 1.00 98.62 88 LEU A N 1
ATOM 662 C CA . LEU A 1 88 ? -2.090 -1.080 1.986 1.00 98.62 88 LEU A CA 1
ATOM 663 C C . LEU A 1 88 ? -2.434 -0.240 3.224 1.00 98.62 88 LEU A C 1
ATOM 665 O O . LEU A 1 88 ? -3.432 -0.509 3.894 1.00 98.62 88 LEU A O 1
ATOM 669 N N . LEU A 1 89 ? -1.629 0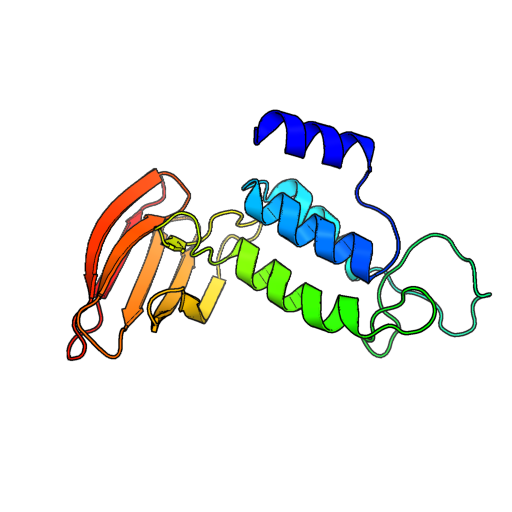.771 3.537 1.00 98.69 89 LEU A N 1
ATOM 670 C CA . LEU A 1 89 ? -1.779 1.630 4.703 1.00 98.69 89 LEU A CA 1
ATOM 671 C C . LEU A 1 89 ? -1.290 3.048 4.401 1.00 98.69 89 LEU A C 1
ATOM 673 O O . LEU A 1 89 ? -0.127 3.281 4.082 1.00 98.69 89 LEU A O 1
ATOM 677 N N . GLN A 1 90 ? -2.164 4.024 4.614 1.00 98.50 90 GLN A N 1
ATOM 678 C CA . GLN A 1 90 ? -1.807 5.439 4.591 1.00 98.50 90 GLN A CA 1
ATOM 679 C C . GLN A 1 90 ? -2.095 6.048 5.949 1.00 98.50 90 GLN A C 1
ATOM 681 O O . GLN A 1 90 ? -3.074 5.699 6.594 1.00 98.50 90 GLN A O 1
ATOM 686 N N . SER A 1 91 ? -1.262 6.979 6.396 1.00 97.81 91 SER A N 1
ATOM 687 C CA . SER A 1 91 ? -1.479 7.647 7.683 1.00 97.81 91 SER A CA 1
ATOM 688 C C . SER A 1 91 ? -1.123 9.131 7.629 1.00 97.81 91 SER A C 1
ATOM 690 O O . SER A 1 91 ? -0.353 9.627 8.454 1.00 97.81 91 SER A O 1
ATOM 692 N N . HIS A 1 92 ? -1.500 9.804 6.548 1.00 95.31 92 HIS A N 1
ATOM 693 C CA . HIS A 1 92 ? -1.317 11.244 6.349 1.00 95.31 92 HIS A CA 1
ATOM 694 C C . HIS A 1 92 ? -2.681 11.945 6.429 1.00 95.31 92 HIS A C 1
ATOM 696 O O . HIS A 1 92 ? -3.701 11.288 6.604 1.00 95.31 92 HIS A O 1
ATOM 702 N N . ASP A 1 93 ? -2.695 13.276 6.381 1.00 91.44 93 ASP A N 1
ATOM 703 C CA . ASP A 1 93 ? -3.922 14.091 6.441 1.00 91.44 93 ASP A CA 1
ATOM 704 C C . ASP A 1 93 ? -4.770 13.876 7.709 1.00 91.44 93 ASP A C 1
ATOM 706 O O . ASP A 1 93 ? -5.989 14.017 7.698 1.00 91.44 93 ASP A O 1
ATOM 710 N N . GLY A 1 94 ? -4.115 13.526 8.822 1.00 91.12 94 GLY A N 1
ATOM 711 C CA . GLY A 1 94 ? -4.766 13.358 10.126 1.00 91.12 94 GLY A CA 1
ATOM 712 C C . GLY A 1 94 ? -5.603 12.082 10.275 1.00 91.12 94 GLY A C 1
ATOM 713 O O . GLY A 1 94 ? -6.369 11.965 11.229 1.00 91.12 94 GLY A O 1
ATOM 714 N N . LEU A 1 95 ? -5.471 11.120 9.359 1.00 95.56 95 LEU A N 1
ATOM 715 C CA . LEU A 1 95 ? -6.249 9.883 9.363 1.00 95.56 95 LEU A CA 1
ATOM 716 C C . LEU A 1 95 ? -5.400 8.675 8.963 1.00 95.56 95 LEU A C 1
ATOM 718 O O . LEU A 1 95 ? -4.376 8.811 8.299 1.00 95.56 95 LEU A O 1
ATOM 722 N N . ILE A 1 96 ? -5.846 7.486 9.358 1.00 98.06 96 ILE A N 1
ATOM 723 C CA . ILE A 1 96 ? -5.313 6.188 8.952 1.00 98.06 96 ILE A CA 1
ATOM 724 C C . ILE A 1 96 ? -6.263 5.600 7.904 1.00 98.06 96 ILE A C 1
ATOM 726 O O . ILE A 1 96 ? -7.421 5.330 8.209 1.00 98.06 96 ILE A O 1
ATOM 730 N N . ARG A 1 97 ? -5.793 5.377 6.674 1.00 98.31 97 ARG A N 1
ATOM 731 C CA . ARG A 1 97 ? -6.519 4.618 5.649 1.00 98.31 97 ARG A CA 1
ATOM 732 C C . ARG A 1 97 ? -5.981 3.202 5.583 1.00 98.31 97 ARG A C 1
ATOM 734 O O . ARG A 1 97 ? -4.790 3.020 5.346 1.00 98.31 97 ARG A O 1
ATOM 741 N N . ILE A 1 98 ? -6.861 2.229 5.742 1.00 98.50 98 ILE A N 1
ATOM 742 C CA . ILE A 1 98 ? -6.571 0.805 5.588 1.00 98.50 98 ILE A CA 1
ATOM 743 C C . ILE A 1 98 ? -7.075 0.375 4.211 1.00 98.50 98 ILE A C 1
ATOM 745 O O . ILE A 1 98 ? -8.220 0.664 3.857 1.00 98.50 98 ILE A O 1
ATOM 749 N N . LEU A 1 99 ? -6.202 -0.282 3.446 1.00 98.25 99 LEU A N 1
ATOM 750 C CA . LEU A 1 99 ? -6.419 -0.708 2.058 1.00 98.25 99 LEU A CA 1
ATOM 751 C C . LEU A 1 99 ? -6.876 0.432 1.114 1.00 98.25 99 LEU A C 1
ATOM 753 O O . LEU A 1 99 ? -7.855 0.275 0.388 1.00 98.25 99 LEU A O 1
ATOM 757 N N . PRO A 1 100 ? -6.216 1.610 1.117 1.00 97.62 100 PRO A N 1
ATOM 758 C CA . PRO A 1 100 ? -6.638 2.750 0.300 1.00 97.62 100 PRO A CA 1
ATOM 759 C C . PRO A 1 100 ? -6.489 2.548 -1.212 1.00 97.62 100 PRO A C 1
ATOM 761 O O . PRO A 1 100 ? -7.169 3.245 -1.960 1.00 97.62 100 PRO A O 1
ATOM 764 N N . ALA A 1 101 ? -5.597 1.662 -1.661 1.00 97.69 101 ALA A N 1
ATOM 765 C CA . ALA A 1 101 ? -5.369 1.376 -3.077 1.00 97.69 101 ALA A CA 1
ATOM 766 C C . ALA A 1 101 ? -5.098 -0.124 -3.294 1.00 97.69 101 ALA A C 1
ATOM 768 O O . ALA A 1 101 ? -4.075 -0.501 -3.864 1.00 97.69 101 ALA A O 1
ATOM 769 N N . LEU A 1 102 ? -5.992 -0.980 -2.787 1.00 97.38 102 LEU A N 1
ATOM 770 C CA . LEU A 1 102 ? -5.900 -2.430 -2.960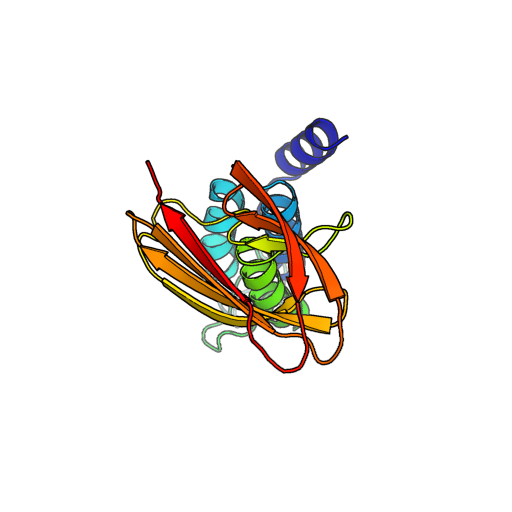 1.00 97.38 102 LEU A CA 1
ATOM 771 C C . LEU A 1 102 ? -6.262 -2.830 -4.405 1.00 97.38 102 LEU A C 1
ATOM 773 O O . LEU A 1 102 ? -7.356 -2.480 -4.853 1.00 97.38 102 LEU A O 1
ATOM 777 N N . PRO A 1 103 ? -5.392 -3.558 -5.129 1.00 96.44 103 PRO A N 1
ATOM 778 C CA . PRO A 1 103 ? -5.708 -4.078 -6.456 1.00 96.44 103 PRO A CA 1
ATOM 779 C C . PRO A 1 103 ? -6.929 -4.993 -6.442 1.00 96.44 103 PRO A C 1
ATOM 781 O O . PRO A 1 103 ? -7.145 -5.738 -5.486 1.00 96.44 103 PRO A O 1
ATOM 784 N N . LYS A 1 104 ? -7.722 -4.954 -7.515 1.00 93.44 104 LYS A N 1
ATOM 785 C CA . LYS A 1 104 ? -8.983 -5.703 -7.587 1.00 93.44 104 LYS A CA 1
ATOM 786 C C . LYS A 1 104 ? -8.768 -7.218 -7.545 1.00 93.44 104 LYS A C 1
ATOM 788 O O . LYS A 1 104 ? -9.591 -7.923 -6.972 1.00 93.44 104 LYS A O 1
ATOM 793 N N . ASP A 1 105 ? -7.652 -7.686 -8.095 1.00 94.31 105 ASP A N 1
ATOM 794 C CA . ASP A 1 105 ? -7.331 -9.112 -8.185 1.00 94.31 105 ASP A CA 1
ATOM 795 C C . ASP A 1 105 ? -6.701 -9.657 -6.885 1.00 94.31 105 ASP A C 1
ATOM 797 O O . ASP A 1 105 ? -6.423 -10.851 -6.759 1.00 94.31 105 ASP A O 1
ATOM 801 N N . TRP A 1 106 ? -6.490 -8.806 -5.870 1.00 96.06 106 TRP A N 1
ATOM 802 C CA . TRP A 1 106 ? -6.029 -9.222 -4.541 1.00 96.06 106 TRP A CA 1
ATOM 803 C C . TRP A 1 106 ? -7.226 -9.602 -3.667 1.00 96.06 106 TRP A C 1
ATOM 805 O O . TRP A 1 106 ? -7.527 -8.937 -2.674 1.00 96.06 106 TRP A O 1
ATOM 815 N N . HIS A 1 107 ? -7.901 -10.687 -4.043 1.00 96.94 107 HIS A N 1
ATOM 816 C CA . HIS A 1 107 ? -9.116 -11.189 -3.389 1.00 96.94 107 HIS A CA 1
ATOM 817 C C . HIS A 1 107 ? -8.949 -11.423 -1.887 1.00 96.94 107 HIS A C 1
ATOM 819 O O . HIS A 1 107 ? -9.814 -11.073 -1.084 1.00 96.94 107 HIS A O 1
ATOM 825 N N . GLU A 1 108 ? -7.799 -11.959 -1.483 1.00 98.25 108 GLU A N 1
ATOM 826 C CA . GLU A 1 108 ? -7.470 -12.196 -0.086 1.00 98.25 108 GLU A CA 1
ATOM 827 C C . GLU A 1 108 ? -6.022 -11.839 0.234 1.00 98.25 108 GLU A C 1
ATOM 829 O O . GLU A 1 108 ? -5.136 -11.848 -0.623 1.00 98.25 108 GLU A O 1
ATOM 834 N N . GLY A 1 109 ? -5.768 -11.528 1.500 1.00 98.31 109 GLY A N 1
ATOM 835 C CA . GLY A 1 109 ? -4.420 -11.261 1.965 1.00 98.31 109 GLY A CA 1
ATOM 836 C C . GLY A 1 109 ? -4.369 -10.715 3.379 1.00 98.31 109 GLY A C 1
ATOM 837 O O . GLY A 1 109 ? -5.374 -10.606 4.086 1.00 98.31 109 GLY A O 1
ATOM 838 N N . ARG A 1 110 ? -3.151 -10.413 3.830 1.00 98.62 110 ARG A N 1
ATOM 839 C CA . ARG A 1 110 ? -2.911 -9.795 5.135 1.00 98.62 110 ARG A CA 1
ATOM 840 C C . ARG A 1 110 ? -1.590 -9.046 5.180 1.00 98.62 110 ARG A C 1
ATOM 842 O O . ARG A 1 110 ? -0.617 -9.460 4.555 1.00 98.62 110 ARG A O 1
ATOM 849 N N . PHE A 1 111 ? -1.527 -8.035 6.035 1.00 98.62 111 PHE A N 1
ATOM 850 C CA . PHE A 1 111 ? -0.278 -7.453 6.511 1.00 98.62 111 PHE A CA 1
ATOM 851 C C . PHE A 1 111 ? -0.268 -7.392 8.038 1.00 98.62 111 PHE A C 1
ATOM 853 O O . PHE A 1 111 ? -1.313 -7.354 8.691 1.00 98.62 111 PHE A O 1
ATOM 860 N N . ARG A 1 112 ? 0.934 -7.387 8.618 1.00 98.44 112 ARG A N 1
ATOM 861 C CA . ARG A 1 112 ? 1.138 -7.225 10.059 1.00 98.44 112 ARG A CA 1
ATOM 862 C C . ARG A 1 112 ? 2.284 -6.266 10.325 1.00 98.44 112 ARG A C 1
ATOM 864 O O . ARG A 1 112 ? 3.295 -6.311 9.630 1.00 98.44 112 ARG A O 1
ATOM 871 N N . GLY A 1 113 ? 2.137 -5.444 11.355 1.00 97.62 113 GLY A N 1
ATOM 872 C CA . GLY A 1 113 ? 3.212 -4.608 11.875 1.00 97.62 113 GLY A CA 1
ATOM 873 C C . GLY A 1 113 ? 3.473 -3.308 11.112 1.00 97.62 113 GLY A C 1
ATOM 874 O O . GLY A 1 113 ? 4.474 -2.650 11.401 1.00 97.62 113 GLY A O 1
ATOM 875 N N . LEU A 1 114 ? 2.613 -2.906 10.169 1.00 98.44 114 LEU A N 1
ATOM 876 C CA . LEU A 1 114 ? 2.778 -1.612 9.503 1.00 98.44 114 LEU A CA 1
ATOM 877 C C . LEU A 1 114 ? 2.527 -0.480 10.504 1.00 98.44 114 LEU A C 1
ATOM 879 O O . LEU A 1 114 ? 1.616 -0.550 11.331 1.00 98.44 114 LEU A O 1
ATOM 883 N N . ARG A 1 115 ? 3.353 0.569 10.454 1.00 97.44 115 ARG A N 1
ATOM 884 C CA . ARG A 1 115 ? 3.266 1.693 11.393 1.00 97.44 115 ARG A CA 1
ATOM 885 C C . ARG A 1 115 ? 2.608 2.897 10.738 1.00 97.44 115 ARG A C 1
ATOM 887 O O . ARG A 1 115 ? 3.086 3.403 9.727 1.00 97.44 115 ARG A O 1
ATOM 894 N N . ALA A 1 116 ? 1.555 3.385 11.371 1.00 97.69 116 ALA A N 1
ATOM 895 C CA . ALA A 1 116 ? 0.937 4.661 11.086 1.00 97.69 116 ALA A CA 1
ATOM 896 C C . ALA A 1 116 ? 1.565 5.785 11.933 1.00 97.69 116 ALA A C 1
ATOM 898 O O . ALA A 1 116 ? 2.095 5.571 13.031 1.00 97.69 116 ALA A O 1
ATOM 899 N N . ARG A 1 117 ? 1.485 7.019 11.423 1.00 96.12 117 ARG A N 1
ATOM 900 C CA . ARG A 1 117 ? 1.825 8.242 12.171 1.00 96.12 117 ARG A CA 1
ATOM 901 C C . ARG A 1 117 ? 1.015 8.300 13.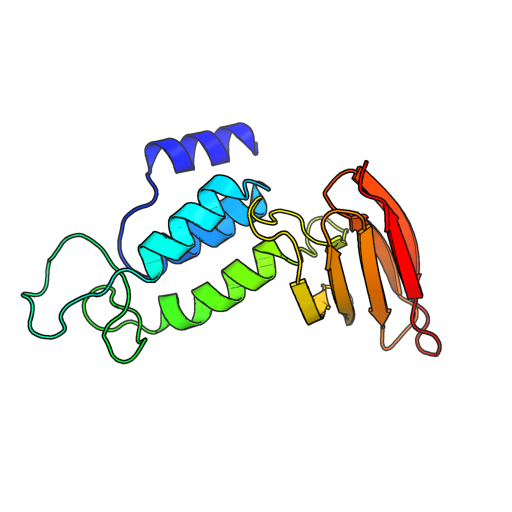473 1.00 96.12 117 ARG A C 1
ATOM 903 O O . ARG A 1 117 ? -0.107 7.813 13.531 1.00 96.12 117 ARG A O 1
ATOM 910 N N . GLY A 1 118 ? 1.608 8.880 14.517 1.00 92.19 118 GLY A N 1
ATOM 911 C CA . GLY A 1 118 ? 1.046 8.852 15.875 1.00 92.19 118 GLY A CA 1
ATOM 912 C C . GLY A 1 118 ? 1.440 7.615 16.688 1.00 92.19 118 GLY A C 1
ATOM 913 O O . GLY A 1 118 ? 0.967 7.447 17.801 1.00 92.19 118 GLY A O 1
ATOM 914 N N . GLY A 1 119 ? 2.324 6.758 16.161 1.00 93.94 119 GLY A N 1
ATOM 915 C CA . GLY A 1 119 ? 2.852 5.606 16.899 1.00 93.94 119 GLY A CA 1
ATOM 916 C C . GLY A 1 119 ? 1.946 4.373 16.881 1.00 93.94 119 GLY A C 1
ATOM 917 O O . GLY A 1 119 ? 2.220 3.419 17.608 1.00 93.94 119 GLY A O 1
ATOM 918 N N . VAL A 1 120 ? 0.920 4.359 16.025 1.00 97.19 120 VAL A N 1
ATOM 919 C CA . VAL A 1 120 ? -0.038 3.254 15.913 1.00 97.19 120 VAL A CA 1
ATOM 920 C C . VAL A 1 120 ? 0.519 2.148 15.014 1.00 97.19 120 VAL A C 1
ATOM 922 O O . VAL A 1 120 ? 0.951 2.390 13.892 1.00 97.19 120 VAL A O 1
ATOM 925 N N . CYS A 1 121 ? 0.512 0.917 15.505 1.00 97.88 121 CYS A N 1
ATOM 926 C CA . CYS A 1 121 ? 0.786 -0.303 14.759 1.00 97.88 121 CYS A CA 1
ATOM 927 C C . CYS A 1 121 ? -0.533 -0.884 14.240 1.00 97.88 121 CYS A C 1
ATOM 929 O O . CYS A 1 121 ? -1.504 -0.972 14.994 1.00 97.88 121 CYS A O 1
ATOM 931 N N . VAL A 1 122 ? -0.558 -1.268 12.966 1.00 98.56 122 VAL A N 1
ATOM 932 C CA . VAL A 1 122 ? -1.743 -1.757 12.264 1.00 98.56 122 VAL A CA 1
ATOM 933 C C . VAL A 1 122 ? -1.459 -3.139 11.694 1.00 98.56 122 VAL A C 1
ATOM 935 O O . VAL A 1 122 ? -0.473 -3.346 10.982 1.00 98.56 122 VAL A O 1
ATOM 938 N N . ASP A 1 123 ? -2.367 -4.065 11.977 1.00 98.75 123 ASP A N 1
ATOM 939 C CA . ASP A 1 123 ? -2.513 -5.311 11.234 1.00 98.75 123 ASP A CA 1
ATOM 940 C C . ASP A 1 123 ? -3.840 -5.268 10.486 1.00 98.75 123 ASP A C 1
ATOM 942 O O . ASP A 1 123 ? -4.822 -4.734 11.007 1.00 98.75 123 ASP A O 1
ATOM 946 N N . ALA A 1 124 ? -3.893 -5.866 9.302 1.00 98.69 124 ALA A N 1
ATOM 947 C CA . ALA A 1 124 ? -5.153 -6.100 8.617 1.00 98.69 124 ALA A CA 1
ATOM 948 C C . ALA A 1 124 ? -5.116 -7.397 7.813 1.00 98.69 124 ALA A C 1
ATOM 950 O O . ALA A 1 124 ? -4.062 -7.841 7.355 1.00 98.69 124 ALA A O 1
ATOM 951 N N . SER A 1 125 ? -6.286 -7.986 7.622 1.00 98.75 125 SER A N 1
ATOM 952 C CA . SER A 1 125 ? -6.525 -9.087 6.695 1.00 98.75 125 SER A CA 1
ATOM 953 C C . SER A 1 125 ? -7.818 -8.842 5.945 1.00 98.75 125 SER A C 1
ATOM 955 O O . SER A 1 125 ? -8.753 -8.280 6.515 1.00 98.75 125 SER A O 1
ATOM 957 N N . TRP A 1 126 ? -7.888 -9.297 4.706 1.00 98.44 126 TRP A N 1
ATOM 958 C CA . TRP A 1 126 ? -9.073 -9.147 3.878 1.00 98.44 126 TRP A CA 1
ATOM 959 C C . TRP A 1 126 ? -9.381 -10.426 3.106 1.00 98.44 126 TRP A C 1
ATOM 961 O O . TRP A 1 126 ? -8.490 -11.238 2.851 1.00 98.44 126 TRP A O 1
ATOM 971 N N . THR A 1 127 ? -10.651 -10.562 2.751 1.00 97.88 127 THR A N 1
ATOM 972 C CA . THR A 1 127 ? -11.214 -11.475 1.749 1.00 97.88 127 THR A CA 1
ATOM 973 C C . THR A 1 127 ? -12.212 -10.679 0.907 1.00 97.88 127 THR A C 1
ATOM 975 O O . THR A 1 127 ? -12.526 -9.538 1.253 1.00 97.88 127 THR A O 1
ATOM 978 N N . ASP A 1 128 ? -12.781 -11.255 -0.150 1.00 95.81 128 ASP A N 1
ATOM 979 C CA . ASP A 1 128 ? -13.847 -10.600 -0.925 1.00 95.81 128 ASP A CA 1
ATOM 980 C C . ASP A 1 128 ? -15.064 -10.181 -0.070 1.00 95.81 128 ASP A C 1
ATOM 982 O O . ASP A 1 128 ? -15.754 -9.231 -0.424 1.00 95.81 128 ASP A O 1
ATOM 986 N N . ASP A 1 129 ? -15.280 -10.812 1.091 1.00 96.19 129 ASP A N 1
ATOM 987 C CA . ASP A 1 129 ? -16.432 -10.560 1.967 1.00 96.19 129 ASP A CA 1
ATOM 988 C C . ASP A 1 129 ? -16.180 -9.517 3.064 1.00 96.19 129 ASP A C 1
ATOM 990 O O . ASP A 1 129 ? -17.115 -8.878 3.561 1.00 96.19 129 ASP A O 1
ATOM 994 N N . GLU A 1 130 ? -14.944 -9.394 3.550 1.00 96.88 130 GLU A N 1
ATOM 995 C CA . GLU A 1 130 ? -14.661 -8.565 4.721 1.00 96.88 130 GLU A CA 1
ATOM 996 C C . GLU A 1 130 ? -13.206 -8.119 4.847 1.00 96.88 130 GLU A C 1
ATOM 998 O O . GLU A 1 130 ? -12.272 -8.767 4.384 1.00 96.88 130 GLU A O 1
ATOM 1003 N N . VAL A 1 131 ? -13.024 -7.027 5.588 1.00 98.25 131 VAL A N 1
ATOM 1004 C CA . VAL A 1 131 ? -11.738 -6.541 6.077 1.00 98.25 131 VAL A CA 1
ATOM 1005 C C . VAL A 1 131 ? -11.753 -6.570 7.600 1.00 98.25 131 VAL A C 1
ATOM 1007 O O . VAL A 1 131 ? -12.621 -5.976 8.241 1.00 98.25 131 VAL A O 1
ATOM 1010 N N . LYS A 1 132 ? -10.761 -7.228 8.192 1.00 98.44 132 LYS A N 1
ATOM 1011 C CA . LYS A 1 132 ? -10.485 -7.222 9.632 1.00 98.44 132 LYS A CA 1
ATOM 1012 C C . LYS A 1 132 ? -9.215 -6.438 9.894 1.00 98.44 132 LYS A C 1
ATOM 1014 O O . LYS A 1 132 ? -8.258 -6.556 9.132 1.00 98.44 132 LYS A O 1
ATOM 1019 N N . TYR A 1 133 ? -9.187 -5.671 10.975 1.00 98.44 133 TYR A N 1
ATOM 1020 C CA . TYR A 1 133 ? -7.999 -4.920 11.362 1.00 98.44 133 TYR A CA 1
ATOM 1021 C C . TYR A 1 133 ? -7.839 -4.838 12.874 1.00 98.44 133 TYR A C 1
ATOM 1023 O O . TYR A 1 133 ? -8.818 -4.888 13.616 1.00 98.44 133 TYR A O 1
ATOM 1031 N N . THR A 1 134 ? -6.595 -4.658 13.304 1.00 98.38 134 THR A N 1
ATOM 1032 C CA . THR A 1 134 ? -6.224 -4.456 14.704 1.00 98.38 134 THR A CA 1
ATOM 1033 C C . THR A 1 134 ? -5.299 -3.252 14.806 1.00 98.38 134 THR A C 1
ATOM 1035 O O . THR A 1 134 ? -4.288 -3.180 14.104 1.00 98.38 134 THR A O 1
ATOM 1038 N N . LEU A 1 135 ? -5.616 -2.323 15.705 1.00 98.12 135 LEU A N 1
ATOM 1039 C CA . LEU A 1 135 ? -4.793 -1.161 16.028 1.00 98.12 135 LEU A CA 1
ATOM 1040 C C . LEU A 1 135 ? -4.177 -1.328 17.413 1.00 98.12 135 LEU A C 1
ATOM 1042 O O . LEU A 1 135 ? -4.860 -1.690 18.370 1.00 98.12 135 LEU A O 1
ATOM 1046 N N . ARG A 1 136 ? -2.887 -1.021 17.533 1.00 97.62 136 ARG A N 1
ATOM 1047 C CA . ARG A 1 136 ? -2.154 -1.010 18.806 1.00 97.62 136 ARG A CA 1
ATOM 1048 C C . ARG A 1 136 ? -1.349 0.271 18.917 1.00 97.62 136 ARG A C 1
ATOM 1050 O O . ARG A 1 136 ? -0.699 0.660 17.955 1.00 97.62 136 ARG A O 1
ATOM 1057 N N . SER A 1 137 ? -1.346 0.903 20.081 1.00 95.88 137 SER A N 1
ATOM 1058 C CA . SER A 1 137 ? -0.506 2.071 20.364 1.00 95.88 137 SER A CA 1
ATOM 1059 C C . SER A 1 137 ? 0.207 1.872 21.697 1.00 95.88 137 SER A C 1
ATOM 1061 O O . SER A 1 137 ? -0.260 1.105 22.528 1.00 95.88 137 SER A O 1
ATOM 1063 N N . SER A 1 138 ? 1.344 2.533 21.908 1.00 89.69 138 SER A N 1
ATOM 1064 C CA . SER A 1 138 ? 2.060 2.512 23.194 1.00 89.69 138 SER A CA 1
ATOM 1065 C C . SER A 1 138 ? 1.515 3.527 24.205 1.00 89.69 138 SER A C 1
ATOM 1067 O O . SER A 1 138 ? 1.971 3.565 25.342 1.00 89.69 138 SER A O 1
ATOM 1069 N N . GLY A 1 139 ? 0.561 4.366 23.800 1.00 90.50 139 GLY A N 1
ATOM 1070 C CA . GLY A 1 139 ? -0.137 5.309 24.669 1.00 90.50 139 GLY A CA 1
ATOM 1071 C C . GLY A 1 139 ? -1.535 5.614 24.133 1.00 90.50 139 GLY A C 1
ATOM 1072 O O . GLY A 1 139 ? -1.846 5.219 23.008 1.00 90.50 139 GLY A O 1
ATOM 1073 N N . PRO A 1 140 ? -2.386 6.315 24.903 1.00 91.62 140 PRO A N 1
ATOM 1074 C CA . PRO A 1 140 ? -3.688 6.759 24.419 1.00 91.62 140 PRO A CA 1
ATOM 1075 C C . PRO A 1 140 ? -3.512 7.583 23.142 1.00 91.62 140 PRO A C 1
ATOM 1077 O O . PRO A 1 140 ? -2.778 8.569 23.132 1.00 91.62 140 PRO A O 1
ATOM 1080 N N . THR A 1 141 ? -4.114 7.146 22.039 1.00 94.44 141 THR A N 1
ATOM 1081 C CA . THR A 1 141 ? -3.981 7.824 20.743 1.00 94.44 141 THR A CA 1
ATOM 1082 C C . THR A 1 141 ? -5.337 7.930 20.073 1.00 94.44 141 THR A C 1
ATOM 1084 O O . THR A 1 141 ? -5.975 6.917 19.789 1.00 94.44 141 THR A O 1
ATOM 1087 N N . GLU A 1 142 ? -5.763 9.159 19.808 1.00 94.62 142 GLU A N 1
ATOM 1088 C CA . GLU A 1 142 ? -6.953 9.435 19.012 1.00 94.62 142 GLU A CA 1
ATOM 1089 C C . GLU A 1 142 ? -6.597 9.381 17.529 1.00 94.62 142 GLU A C 1
ATOM 1091 O O . GLU A 1 142 ? -5.647 10.027 17.080 1.00 94.62 142 GLU A O 1
ATOM 1096 N N . VAL A 1 143 ? -7.349 8.596 16.763 1.00 94.88 143 VAL A N 1
ATOM 1097 C CA . VAL A 1 143 ? -7.157 8.471 15.319 1.00 94.88 143 VAL A CA 1
ATOM 1098 C C . VAL A 1 143 ? -8.494 8.408 14.600 1.00 94.88 143 VAL A C 1
ATOM 1100 O O . VAL A 1 143 ? -9.467 7.831 15.082 1.00 94.88 143 VAL A O 1
ATOM 1103 N N . THR A 1 144 ? -8.521 8.976 13.399 1.00 96.81 144 THR A N 1
ATOM 1104 C CA . THR A 1 144 ? -9.601 8.744 12.440 1.00 96.81 144 THR A CA 1
ATOM 1105 C C . THR A 1 144 ? -9.180 7.604 11.531 1.00 96.81 144 THR A C 1
ATOM 1107 O O . THR A 1 144 ? -8.116 7.680 10.923 1.00 96.81 144 THR A O 1
ATOM 1110 N N . VAL A 1 145 ? -9.983 6.553 11.429 1.00 97.12 145 VAL A N 1
ATOM 1111 C CA . VAL A 1 145 ? -9.691 5.370 10.614 1.00 97.12 145 VAL A CA 1
ATOM 1112 C C . VAL A 1 145 ? -10.694 5.302 9.479 1.00 97.12 145 VAL A C 1
ATOM 1114 O O . VAL A 1 145 ? -11.884 5.484 9.709 1.00 97.12 145 VAL A O 1
ATOM 1117 N N . ILE A 1 146 ? -10.220 5.046 8.263 1.00 97.25 146 ILE A N 1
ATOM 1118 C CA . ILE A 1 146 ? -11.042 4.816 7.077 1.00 97.25 146 ILE A CA 1
ATOM 1119 C C . ILE A 1 146 ? -10.623 3.488 6.462 1.00 97.25 146 ILE A C 1
ATOM 1121 O O . ILE A 1 146 ? -9.463 3.316 6.097 1.00 97.25 146 ILE A O 1
ATOM 1125 N N . VAL A 1 147 ? -11.565 2.567 6.299 1.00 96.88 147 VAL A N 1
ATOM 1126 C CA . VAL A 1 147 ? -11.325 1.288 5.614 1.00 96.88 147 VAL A CA 1
ATOM 1127 C C . VAL A 1 147 ? -11.925 1.359 4.214 1.00 96.88 147 VAL A C 1
ATOM 1129 O O . VAL A 1 147 ? -13.105 1.695 4.080 1.00 96.88 147 VAL A O 1
ATOM 1132 N N . GLU A 1 148 ? -11.101 1.113 3.191 1.00 92.31 148 GLU A N 1
ATOM 1133 C CA . GLU A 1 148 ? -11.495 1.098 1.766 1.00 92.31 148 GLU A CA 1
ATOM 1134 C C . GLU A 1 148 ? -12.246 2.361 1.304 1.00 92.31 148 GLU A C 1
ATOM 1136 O O . GLU A 1 148 ? -13.125 2.331 0.452 1.00 92.31 148 GLU A O 1
ATOM 1141 N N . GLY A 1 149 ? -11.936 3.509 1.911 1.00 86.69 149 GLY A N 1
ATOM 1142 C CA . GLY A 1 149 ? -12.545 4.794 1.556 1.00 86.69 149 GLY A CA 1
ATOM 1143 C C . GLY A 1 149 ? -13.977 5.022 2.057 1.00 86.69 149 GLY A C 1
ATOM 1144 O O . GLY A 1 149 ? -14.460 6.143 1.925 1.00 86.69 149 GLY A O 1
ATOM 1145 N N . VAL A 1 150 ? -14.639 4.030 2.663 1.00 84.06 150 VAL A N 1
ATOM 1146 C CA . VAL A 1 150 ? -16.085 4.094 2.972 1.00 84.06 150 VAL A CA 1
ATOM 1147 C C . VAL A 1 150 ? -16.432 4.066 4.464 1.00 84.06 150 VAL A C 1
ATOM 1149 O O . VAL A 1 150 ? -17.427 4.666 4.862 1.00 84.06 150 VAL A O 1
ATOM 1152 N N . ASN A 1 151 ? -15.621 3.434 5.319 1.00 82.81 151 ASN A N 1
ATOM 1153 C CA . ASN A 1 151 ? -15.961 3.239 6.737 1.00 82.81 151 ASN A CA 1
ATOM 1154 C C . ASN A 1 151 ? -15.116 4.128 7.647 1.00 82.81 151 ASN A C 1
ATOM 1156 O O . ASN A 1 151 ? -14.096 3.685 8.173 1.00 82.81 151 ASN A O 1
ATOM 1160 N N . MET A 1 152 ? -15.527 5.390 7.792 1.00 91.56 152 MET A N 1
ATOM 1161 C CA . MET A 1 152 ? -14.842 6.359 8.645 1.00 91.56 152 MET A CA 1
ATOM 1162 C C . MET A 1 152 ? -15.304 6.259 10.102 1.00 91.56 152 MET A C 1
ATOM 1164 O O . MET A 1 152 ? -16.496 6.373 10.382 1.00 91.56 152 MET A O 1
ATOM 1168 N N . ALA A 1 153 ? -14.360 6.114 11.030 1.00 92.44 153 ALA A N 1
ATOM 1169 C CA . ALA A 1 153 ? -14.618 6.122 12.465 1.00 92.44 153 ALA A CA 1
ATOM 1170 C C . ALA A 1 153 ? -13.546 6.915 13.221 1.00 92.44 153 ALA A C 1
ATOM 1172 O O . ALA A 1 153 ? -12.356 6.802 12.9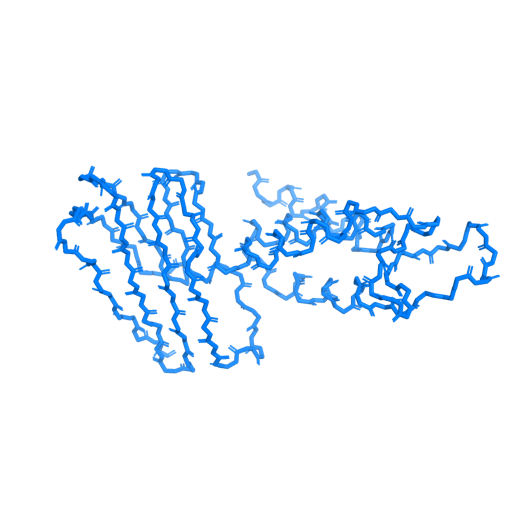29 1.00 92.44 153 ALA A O 1
ATOM 1173 N N . HIS A 1 154 ? -13.969 7.682 14.224 1.00 94.75 154 HIS A N 1
ATOM 1174 C CA . HIS A 1 154 ? -13.070 8.283 15.208 1.00 94.75 154 HIS A CA 1
ATOM 1175 C C . HIS A 1 154 ? -12.941 7.330 16.391 1.00 94.75 154 HIS A C 1
ATOM 1177 O O . HIS A 1 154 ? -13.949 6.939 16.981 1.00 94.75 154 HIS A O 1
ATOM 1183 N N . VAL A 1 155 ? -11.715 6.931 16.718 1.00 93.75 155 VAL A N 1
ATOM 1184 C CA . VAL A 1 155 ? -11.452 5.942 17.764 1.00 93.75 155 VAL A CA 1
ATOM 1185 C C . VAL A 1 155 ? -10.297 6.367 18.659 1.00 93.75 155 VAL A C 1
ATOM 1187 O O . VAL A 1 155 ? -9.390 7.082 18.235 1.00 93.75 155 VAL A O 1
ATOM 1190 N N . VAL A 1 156 ? -10.318 5.876 19.896 1.00 93.25 156 VAL A N 1
ATOM 1191 C CA . VAL A 1 156 ? -9.209 6.002 20.842 1.00 93.25 156 VAL A CA 1
ATOM 1192 C C . VAL A 1 156 ? -8.571 4.631 21.006 1.00 93.25 156 VAL A C 1
ATOM 1194 O O . VAL A 1 156 ? -9.233 3.681 21.423 1.00 93.25 156 VAL A O 1
ATOM 1197 N N . VAL A 1 157 ? -7.289 4.520 20.669 1.00 93.19 157 VAL A N 1
ATOM 1198 C CA . VAL A 1 157 ? -6.503 3.301 20.886 1.00 93.19 157 VAL A CA 1
ATOM 1199 C C . VAL A 1 157 ? -5.821 3.413 22.244 1.00 93.19 157 VAL A C 1
ATOM 1201 O O . VAL A 1 157 ? -5.024 4.325 22.465 1.00 93.19 157 VAL A O 1
ATOM 1204 N N . SER A 1 158 ? -6.148 2.503 23.160 1.00 90.44 158 SER A N 1
ATOM 1205 C CA . SER A 1 158 ? -5.539 2.433 24.492 1.00 90.44 158 SER A CA 1
ATOM 1206 C C . SER A 1 158 ? -4.279 1.556 24.478 1.00 90.44 158 SER A C 1
ATOM 1208 O O . SER A 1 158 ? -4.221 0.593 23.715 1.00 90.44 158 SER A O 1
ATOM 1210 N N . PRO A 1 159 ? -3.279 1.838 25.332 1.00 87.38 159 PRO A N 1
ATOM 1211 C CA . PRO A 1 159 ? -2.043 1.055 25.378 1.00 87.38 159 PRO A CA 1
ATOM 1212 C C . PRO A 1 159 ? -2.255 -0.393 25.833 1.00 87.38 159 PRO A C 1
ATOM 1214 O O . PRO A 1 159 ? -1.604 -1.306 25.332 1.00 87.38 159 PRO A O 1
ATOM 1217 N N . ASP A 1 160 ? -3.209 -0.607 26.738 1.00 86.50 160 ASP A N 1
ATOM 1218 C CA . ASP A 1 160 ? -3.421 -1.901 27.392 1.00 86.50 160 ASP A CA 1
ATOM 1219 C C . ASP A 1 160 ? -4.367 -2.830 26.620 1.00 86.50 160 ASP A C 1
ATOM 1221 O O . ASP A 1 160 ? -4.560 -3.986 27.000 1.00 86.50 160 ASP A O 1
ATOM 1225 N N . LYS A 1 161 ? -4.996 -2.337 25.545 1.00 90.25 161 LYS A N 1
ATOM 1226 C CA . LYS A 1 161 ? -5.988 -3.101 24.788 1.00 90.25 161 LYS A CA 1
ATOM 1227 C C . LYS A 1 161 ? -5.953 -2.750 23.297 1.00 90.25 161 LYS A C 1
ATOM 1229 O O . LYS A 1 161 ? -6.289 -1.619 22.943 1.00 90.25 161 LYS A O 1
ATOM 1234 N N . PRO A 1 162 ? -5.618 -3.715 22.419 1.00 94.19 162 PRO A N 1
ATOM 1235 C CA . PRO A 1 162 ? -5.773 -3.543 20.982 1.00 94.19 162 PRO A CA 1
ATOM 1236 C C . PRO A 1 162 ? -7.220 -3.196 20.612 1.00 94.19 162 PRO A C 1
ATOM 1238 O O . PRO A 1 162 ? -8.165 -3.706 21.218 1.00 94.19 162 PRO A O 1
ATOM 1241 N N . LEU A 1 163 ? -7.388 -2.342 19.606 1.00 96.50 163 LEU A N 1
ATOM 1242 C CA . LEU A 1 163 ? -8.691 -2.059 19.016 1.00 96.50 163 LEU A CA 1
ATOM 1243 C C . LEU A 1 163 ? -8.869 -2.921 17.773 1.00 96.50 163 LEU A C 1
ATOM 1245 O O . LEU A 1 163 ? -8.179 -2.710 16.777 1.00 96.50 163 LEU A O 1
ATOM 1249 N N . ASP A 1 164 ? -9.809 -3.856 17.833 1.00 97.00 164 ASP A N 1
ATOM 1250 C CA . ASP A 1 164 ? -10.184 -4.700 16.704 1.00 97.00 164 ASP A CA 1
ATOM 1251 C C . ASP A 1 164 ? -11.403 -4.126 15.978 1.00 97.00 164 ASP A C 1
ATOM 1253 O O . ASP A 1 164 ? -12.338 -3.617 16.601 1.00 97.00 164 ASP A O 1
ATOM 1257 N N . GLY A 1 165 ? -11.405 -4.227 14.653 1.00 95.94 165 GLY A N 1
ATOM 1258 C CA . GLY A 1 165 ? -12.525 -3.830 13.812 1.00 95.94 165 GLY A CA 1
ATOM 1259 C C . GLY A 1 165 ? -12.780 -4.819 12.684 1.00 95.94 165 GLY A C 1
ATOM 1260 O O . GLY A 1 165 ? -11.905 -5.580 12.267 1.00 95.94 165 GLY A O 1
ATOM 1261 N N . THR A 1 166 ? -14.018 -4.833 12.198 1.00 96.44 166 THR A N 1
ATOM 1262 C CA . THR A 1 166 ? -14.438 -5.637 11.048 1.00 96.44 166 THR A CA 1
ATOM 1263 C C . THR A 1 166 ? -15.377 -4.816 10.181 1.00 96.44 166 THR A C 1
ATOM 1265 O O . THR A 1 166 ? -16.317 -4.199 10.677 1.00 96.44 166 THR A O 1
ATOM 1268 N N . VAL A 1 167 ? -15.114 -4.824 8.882 1.00 95.88 167 VAL A N 1
ATOM 1269 C CA . VAL A 1 167 ? -15.883 -4.139 7.850 1.00 95.88 167 VAL A CA 1
ATOM 1270 C C . VAL A 1 167 ? -16.326 -5.181 6.837 1.00 95.88 167 VAL A C 1
ATOM 1272 O O . VAL A 1 167 ? -15.493 -5.900 6.300 1.00 95.88 167 VAL A O 1
ATOM 1275 N N . ARG A 1 168 ? -17.629 -5.271 6.569 1.00 94.06 168 ARG A N 1
ATOM 1276 C CA . ARG A 1 168 ? -18.162 -6.130 5.503 1.00 94.06 168 ARG A CA 1
ATOM 1277 C C . ARG A 1 168 ? -18.065 -5.410 4.159 1.00 94.06 168 ARG A C 1
ATOM 1279 O O . ARG A 1 168 ? -18.480 -4.253 4.069 1.00 94.06 168 ARG A O 1
ATOM 1286 N N . ARG A 1 169 ? -17.564 -6.101 3.137 1.00 88.62 169 ARG A N 1
ATOM 1287 C CA . ARG A 1 169 ? -17.688 -5.703 1.732 1.00 88.62 169 ARG A CA 1
ATOM 1288 C C . ARG A 1 169 ? -19.109 -6.068 1.278 1.00 88.62 169 ARG A C 1
ATOM 1290 O O . ARG A 1 169 ? -19.663 -7.067 1.733 1.00 88.62 169 ARG A O 1
ATOM 1297 N N . ARG A 1 170 ? -19.756 -5.181 0.522 1.00 68.62 170 ARG A N 1
ATOM 1298 C CA . ARG A 1 170 ? -21.111 -5.391 -0.015 1.00 68.62 170 ARG A CA 1
ATOM 1299 C C . ARG A 1 170 ? -21.039 -5.788 -1.473 1.00 68.62 170 ARG A C 1
ATOM 1301 O O . ARG A 1 170 ? -20.143 -5.241 -2.150 1.00 68.62 170 ARG A O 1
#

Secondary structure (DSSP, 8-state):
-HHHHHHHHHHH-S-SSHHHHHHHHHHHHHTT-HHHHHHHHHHHT-B--TTSPTT-S--EE-TTSPEESSSB-HHHHHHHHHHHHHHHEE--TTEEEESTT--TT--SEEEEEEEETTTEEEEEEEETTEEEEEEE-SS-EEEEEEETTTEEEEEEEBTTB-EEEEEE--

Foldseek 3Di:
DLVVLVVVDVVVDQWAALLSNLVSLLSCLVSLALPSNVVSVVQQQDEDDQPDDPPDGGWHAHPVRFTDSPPGDNNNVVSNVVSVLSCQWDAPPQAIEGNSRHHPVCQWDWDFQRAHPPQKTKIWIHHVFKIKMKIAHCAWDWHWYHYNNPDTDIDTHHNVDIDIDMDTDD

pLDDT: mean 93.78, std 7.13, range [58.97, 98.75]

Sequence (170 aa):
MENAARKSLEIRGDDGSGWSIVWRMIMWARLRDAEHAERIIGMFLRPVDADAATGLVGGGVYDSGMCAHPPFQIDGNLGFPAALAEMLLQSHDGLIRILPALPKDWHEGRFRGLRARGGVCVDASWTDDEVKYTLRSSGPTEVTVIVEGVNMAHVVVSPDKPLDGTVRRR

InterPro domains:
  IPR008928 Six-hairpin glycosidase superfamily [SSF48208] (7-146)
  IPR012341 Six-hairpin glycosidase-like superfamily [G3DSA:1.50.10.10] (1-88)
  IPR049053 Alpha fucosidase A-like, C-terminal domain [PF21307] (90-147)
  IPR054363 Glycosyl hydrolase family 95, catalytic domain [PF22124] (3-88)

Mean predicted aligned error: 4.0 Å